Protein AF-A0A9Q3I5Q8-F1 (afdb_monomer_lite)

Structure (mmCIF, N/CA/C/O backbone):
data_AF-A0A9Q3I5Q8-F1
#
_entry.id   AF-A0A9Q3I5Q8-F1
#
loop_
_atom_site.group_PDB
_atom_site.id
_atom_site.type_symbol
_atom_site.label_atom_id
_atom_site.label_alt_id
_atom_site.label_comp_id
_atom_site.label_asym_id
_atom_site.label_entity_id
_atom_site.label_seq_id
_atom_site.pdbx_PDB_ins_code
_atom_site.Cartn_x
_atom_site.Cartn_y
_atom_site.Cartn_z
_atom_site.occupancy
_atom_site.B_iso_or_equiv
_atom_site.auth_seq_id
_atom_site.auth_comp_id
_atom_site.auth_asym_id
_atom_site.auth_atom_id
_atom_site.pdbx_PDB_model_num
ATOM 1 N N . MET A 1 1 ? -6.546 31.915 -4.598 1.00 34.44 1 MET A N 1
ATOM 2 C CA . MET A 1 1 ? -6.769 30.472 -4.377 1.00 34.44 1 MET A CA 1
ATOM 3 C C . MET A 1 1 ? -5.431 29.898 -3.958 1.00 34.44 1 MET A C 1
ATOM 5 O O . MET A 1 1 ? -4.495 29.961 -4.739 1.00 34.44 1 MET A O 1
ATOM 9 N N . SER A 1 2 ? -5.293 29.548 -2.680 1.00 30.09 2 SER A N 1
ATOM 10 C CA . SER A 1 2 ? -4.022 29.121 -2.090 1.00 30.09 2 SER A CA 1
ATOM 11 C C . SER A 1 2 ? -3.805 27.645 -2.404 1.00 30.09 2 SER A C 1
ATOM 13 O O . SER A 1 2 ? -4.596 26.826 -1.947 1.00 30.09 2 SER A O 1
ATOM 15 N N . SER A 1 3 ? -2.757 27.308 -3.160 1.00 29.16 3 SER A N 1
ATOM 16 C CA . SER A 1 3 ? -2.254 25.932 -3.231 1.00 29.16 3 SER A CA 1
ATOM 17 C C . SER A 1 3 ? -1.784 25.529 -1.838 1.00 29.16 3 SER A C 1
ATOM 19 O O . SER A 1 3 ? -0.791 26.059 -1.341 1.00 29.16 3 SER A O 1
ATOM 21 N N . GLN A 1 4 ? -2.519 24.635 -1.182 1.00 25.75 4 GLN A N 1
ATOM 22 C CA . GLN A 1 4 ? -2.012 23.944 -0.006 1.00 25.75 4 GLN A CA 1
ATOM 23 C C . GLN A 1 4 ? -1.106 22.820 -0.495 1.00 25.75 4 GLN A C 1
ATOM 25 O O . GLN A 1 4 ? -1.541 21.888 -1.164 1.00 25.75 4 GLN A O 1
ATOM 30 N N . LYS A 1 5 ? 0.180 22.973 -0.197 1.00 27.67 5 LYS A N 1
ATOM 31 C CA . LYS A 1 5 ? 1.190 21.929 -0.282 1.00 27.67 5 LYS A CA 1
ATOM 32 C C . LYS A 1 5 ? 0.772 20.848 0.722 1.00 27.67 5 LYS A C 1
ATOM 34 O O . LYS A 1 5 ? 0.907 21.057 1.924 1.00 27.67 5 LYS A O 1
ATOM 39 N N . VAL A 1 6 ? 0.156 19.774 0.238 1.00 32.94 6 VAL A N 1
ATOM 40 C CA . VAL A 1 6 ? -0.127 18.586 1.047 1.00 32.94 6 VAL A CA 1
ATOM 41 C C . VAL A 1 6 ? 1.209 17.901 1.304 1.00 32.94 6 VAL A C 1
ATOM 43 O O . VAL A 1 6 ? 1.869 17.439 0.380 1.00 32.94 6 VAL A O 1
ATOM 46 N N . GLU A 1 7 ? 1.672 17.951 2.549 1.00 27.59 7 GLU A N 1
ATOM 47 C CA . GLU A 1 7 ? 2.809 17.148 2.986 1.00 27.59 7 GLU A CA 1
ATOM 48 C C . GLU A 1 7 ? 2.292 15.721 3.174 1.00 27.59 7 GLU A C 1
ATOM 50 O O . GLU A 1 7 ? 1.689 15.392 4.193 1.00 27.59 7 GLU A O 1
ATOM 55 N N . GLU A 1 8 ? 2.459 14.892 2.144 1.00 37.88 8 GLU A N 1
ATOM 56 C CA . GLU A 1 8 ? 2.295 13.449 2.261 1.00 37.88 8 GLU A CA 1
ATOM 57 C C . GLU A 1 8 ? 3.374 12.938 3.218 1.00 37.88 8 GLU A C 1
ATOM 59 O O . GLU A 1 8 ? 4.559 12.892 2.888 1.00 37.88 8 GLU A O 1
ATOM 64 N N . LEU A 1 9 ? 2.976 12.561 4.433 1.00 35.59 9 LEU A N 1
ATOM 65 C CA . LEU A 1 9 ? 3.767 11.646 5.249 1.00 35.59 9 LEU A CA 1
ATOM 66 C C . LEU A 1 9 ? 3.643 10.255 4.620 1.00 35.59 9 LEU A C 1
ATOM 68 O O . LEU A 1 9 ? 2.916 9.403 5.121 1.00 35.59 9 LEU A O 1
ATOM 72 N N . GLY A 1 10 ? 4.315 10.070 3.484 1.00 43.75 10 GLY A N 1
ATOM 73 C CA . GLY A 1 10 ? 4.585 8.759 2.921 1.00 43.75 10 GLY A CA 1
ATOM 74 C C . GLY A 1 10 ? 5.640 8.100 3.793 1.00 43.75 10 GLY A C 1
ATOM 75 O O . GLY A 1 10 ? 6.803 8.501 3.779 1.00 43.75 10 GLY A O 1
ATOM 76 N N . LEU A 1 11 ? 5.238 7.137 4.612 1.00 46.38 11 LEU A N 1
ATOM 77 C CA . LEU A 1 11 ? 6.188 6.225 5.230 1.00 46.38 11 LEU A CA 1
ATOM 78 C C . LEU A 1 11 ? 6.166 4.970 4.357 1.00 46.38 11 LEU A C 1
ATOM 80 O O . LEU A 1 11 ? 5.109 4.419 4.088 1.00 46.38 11 LEU A O 1
ATOM 84 N N . MET A 1 12 ? 7.323 4.575 3.840 1.00 52.72 12 MET A N 1
ATOM 85 C CA . MET A 1 12 ? 7.471 3.333 3.090 1.00 52.72 12 MET A CA 1
ATOM 86 C C . MET A 1 12 ? 7.977 2.267 4.058 1.00 52.72 12 MET A C 1
ATOM 88 O O . MET A 1 12 ? 8.916 2.505 4.819 1.00 52.72 12 MET A O 1
ATOM 92 N N . MET A 1 13 ? 7.319 1.109 4.084 1.00 50.31 13 MET A N 1
ATOM 93 C CA . MET A 1 13 ? 7.748 -0.040 4.884 1.00 50.31 13 MET A CA 1
ATOM 94 C C . MET A 1 13 ? 8.255 -1.142 3.958 1.00 50.31 13 MET A C 1
ATOM 96 O O . MET A 1 13 ? 7.537 -1.615 3.079 1.00 50.31 13 MET A O 1
ATOM 100 N N . GLU A 1 14 ? 9.507 -1.542 4.167 1.00 54.25 14 GLU A N 1
ATOM 101 C CA . GLU A 1 14 ? 10.205 -2.524 3.341 1.00 54.25 14 GLU A CA 1
ATOM 102 C C . GLU A 1 14 ? 9.870 -3.967 3.740 1.00 54.25 14 GLU A C 1
ATOM 104 O O . GLU A 1 14 ? 9.779 -4.307 4.923 1.00 54.25 14 GLU A O 1
ATOM 109 N N . THR A 1 15 ? 9.787 -4.851 2.744 1.00 49.78 15 THR A N 1
ATOM 110 C CA . THR A 1 15 ? 9.942 -6.296 2.945 1.00 49.78 15 THR A CA 1
ATOM 111 C C . THR A 1 15 ? 11.393 -6.558 3.393 1.00 49.78 15 THR A C 1
ATOM 113 O O . THR A 1 15 ? 12.301 -6.185 2.643 1.00 49.78 15 THR A O 1
ATOM 116 N N . PRO A 1 16 ? 11.689 -7.214 4.531 1.00 45.00 16 PRO A N 1
ATOM 117 C CA . PRO A 1 16 ? 13.053 -7.648 4.821 1.00 45.00 16 PRO A CA 1
ATOM 118 C C . PRO A 1 16 ? 13.450 -8.713 3.793 1.00 45.00 16 PRO A C 1
ATOM 120 O O . PRO A 1 16 ? 13.056 -9.875 3.899 1.00 45.00 16 PRO A O 1
ATOM 123 N N . THR A 1 17 ? 14.202 -8.334 2.760 1.00 49.62 17 THR A N 1
ATOM 124 C CA . THR A 1 17 ? 14.658 -9.308 1.773 1.00 49.62 17 THR A CA 1
ATOM 125 C C . THR A 1 17 ? 15.780 -10.139 2.385 1.00 49.62 17 THR A C 1
ATOM 127 O O . THR A 1 17 ? 16.882 -9.670 2.668 1.00 49.62 17 THR A O 1
ATOM 130 N N . VAL A 1 18 ? 15.546 -11.441 2.514 1.00 45.41 18 VAL A N 1
ATOM 131 C CA . VAL A 1 18 ? 16.648 -12.389 2.366 1.00 45.41 18 VAL A CA 1
ATOM 132 C C . VAL A 1 18 ? 16.961 -12.429 0.865 1.00 45.41 18 VAL A C 1
ATOM 134 O O . VAL A 1 18 ? 16.481 -13.300 0.150 1.00 45.41 18 VAL A O 1
ATOM 137 N N . GLY A 1 19 ? 17.720 -11.441 0.369 1.00 50.31 19 GLY A N 1
ATOM 138 C CA . GLY A 1 19 ? 18.485 -11.601 -0.874 1.00 50.31 19 GLY A CA 1
ATOM 139 C C . GLY A 1 19 ? 18.207 -10.702 -2.086 1.00 50.31 19 GLY A C 1
ATOM 140 O O . GLY A 1 19 ? 18.626 -11.105 -3.162 1.00 50.31 19 GLY A O 1
ATOM 141 N N . ASN A 1 20 ? 17.602 -9.510 -1.980 1.00 56.75 20 ASN A N 1
ATOM 142 C CA . ASN A 1 20 ? 17.569 -8.553 -3.107 1.00 56.75 20 ASN A CA 1
ATOM 143 C C . ASN A 1 20 ? 17.708 -7.094 -2.634 1.00 56.75 20 ASN A C 1
ATOM 145 O O . ASN A 1 20 ? 16.985 -6.665 -1.740 1.00 56.75 20 ASN A O 1
ATOM 149 N N . ASN A 1 21 ? 18.647 -6.359 -3.241 1.00 72.94 21 ASN A N 1
ATOM 150 C CA . ASN A 1 21 ? 19.099 -5.005 -2.881 1.00 72.94 21 ASN A CA 1
ATOM 151 C C . ASN A 1 21 ? 18.023 -3.916 -3.108 1.00 72.94 21 ASN A C 1
ATOM 153 O O . ASN A 1 21 ? 18.160 -3.114 -4.032 1.00 72.94 21 ASN A O 1
ATOM 157 N N . CYS A 1 22 ? 16.961 -3.888 -2.304 1.00 82.62 22 CYS A N 1
ATOM 158 C CA . CYS A 1 22 ? 16.059 -2.737 -2.239 1.00 82.62 22 CYS A CA 1
ATOM 159 C C . CYS A 1 22 ? 16.782 -1.568 -1.549 1.00 82.62 22 CYS A C 1
ATOM 161 O O . CYS A 1 22 ? 17.525 -1.792 -0.590 1.00 82.62 22 CYS A O 1
ATOM 163 N N . ASP A 1 23 ? 16.597 -0.339 -2.027 1.00 84.75 23 ASP A N 1
ATOM 164 C CA . ASP A 1 23 ? 17.011 0.850 -1.284 1.00 84.75 23 ASP A CA 1
ATOM 165 C C . ASP A 1 23 ? 15.993 1.220 -0.190 1.00 84.75 23 ASP A C 1
ATOM 167 O O . ASP A 1 23 ? 14.968 0.557 -0.031 1.00 84.75 23 ASP A O 1
ATOM 171 N N . ILE A 1 24 ? 16.276 2.306 0.541 1.00 79.38 24 ILE A N 1
ATOM 172 C CA . ILE A 1 24 ? 15.433 2.8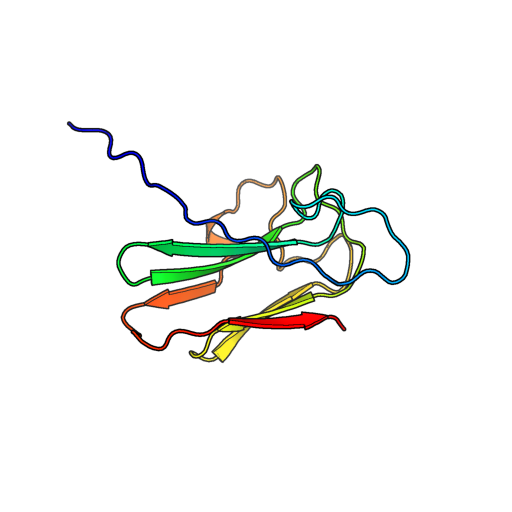01 1.644 1.00 79.38 24 ILE A CA 1
ATOM 173 C C . ILE A 1 24 ? 14.014 3.211 1.212 1.00 79.38 24 ILE A C 1
ATOM 175 O O . ILE A 1 24 ? 13.125 3.393 2.038 1.00 79.38 24 ILE A O 1
ATOM 179 N N . ASN A 1 25 ? 13.807 3.412 -0.089 1.00 80.19 25 ASN A N 1
ATOM 180 C CA . ASN A 1 25 ? 12.508 3.732 -0.660 1.00 80.19 25 ASN A CA 1
ATOM 181 C C . ASN A 1 25 ? 11.835 2.472 -1.209 1.00 80.19 25 ASN A C 1
ATOM 183 O O . ASN A 1 25 ? 10.845 2.578 -1.912 1.00 80.19 25 ASN A O 1
ATOM 187 N N . GLY A 1 26 ? 12.370 1.274 -0.965 1.00 78.19 26 GLY A N 1
ATOM 188 C CA . GLY A 1 26 ? 11.823 0.040 -1.513 1.00 78.19 26 GLY A CA 1
ATOM 189 C C . GLY A 1 26 ? 12.018 -0.100 -3.024 1.00 78.19 26 GLY A C 1
ATOM 190 O O . GLY A 1 26 ? 11.264 -0.834 -3.655 1.00 78.19 26 GLY A O 1
ATOM 191 N N . VAL A 1 27 ? 13.004 0.564 -3.638 1.00 87.75 27 VAL A N 1
ATOM 192 C CA . VAL A 1 27 ? 13.310 0.423 -5.073 1.00 87.75 27 VAL A CA 1
ATOM 193 C C . VAL A 1 27 ? 14.413 -0.621 -5.288 1.00 87.75 27 VAL A C 1
ATOM 195 O O . VAL A 1 27 ? 15.443 -0.534 -4.621 1.00 87.75 27 VAL A O 1
ATOM 198 N N . PRO A 1 28 ? 14.287 -1.571 -6.240 1.00 90.19 28 PRO A N 1
ATOM 199 C CA . PRO A 1 28 ? 13.190 -1.774 -7.193 1.00 90.19 28 PRO A CA 1
ATOM 200 C C . PRO A 1 28 ? 12.232 -2.894 -6.746 1.00 90.19 28 PRO A C 1
ATOM 202 O O . PRO A 1 28 ? 12.012 -3.854 -7.475 1.00 90.19 28 PRO A O 1
ATOM 205 N N . CYS A 1 29 ? 11.714 -2.828 -5.526 1.00 89.94 29 CYS A N 1
ATOM 206 C CA . CYS A 1 29 ? 10.984 -3.912 -4.869 1.00 89.94 29 CYS A CA 1
ATOM 207 C C . CYS A 1 29 ? 9.482 -3.625 -4.756 1.00 89.94 29 CYS A C 1
ATOM 209 O O . CYS A 1 29 ? 9.037 -2.504 -5.010 1.00 89.94 29 CYS A O 1
ATOM 211 N N . THR A 1 30 ? 8.706 -4.647 -4.373 1.00 90.88 30 THR A N 1
ATOM 212 C CA . THR A 1 30 ? 7.302 -4.483 -3.999 1.00 90.88 30 THR A CA 1
ATOM 213 C C . THR A 1 30 ? 7.270 -3.546 -2.794 1.00 90.88 30 THR A C 1
ATOM 215 O O . THR A 1 30 ? 7.881 -3.856 -1.770 1.00 90.88 30 THR A O 1
ATOM 218 N N . ALA A 1 31 ? 6.571 -2.418 -2.899 1.00 90.12 31 ALA A N 1
ATOM 219 C CA . ALA A 1 31 ? 6.498 -1.432 -1.825 1.00 90.12 31 ALA A CA 1
ATOM 220 C C . ALA A 1 31 ? 5.055 -1.238 -1.346 1.00 90.12 31 ALA A C 1
ATOM 222 O O . ALA A 1 31 ? 4.114 -1.270 -2.140 1.00 90.12 31 ALA A O 1
ATOM 223 N N . ALA A 1 32 ? 4.901 -1.059 -0.033 1.00 91.56 32 ALA A N 1
ATOM 224 C CA . ALA A 1 32 ? 3.677 -0.560 0.577 1.00 91.56 32 ALA A CA 1
ATOM 225 C C . ALA A 1 32 ? 3.780 0.964 0.695 1.00 91.56 32 ALA A C 1
ATOM 227 O O . ALA A 1 32 ? 4.713 1.460 1.335 1.00 91.56 32 ALA A O 1
ATOM 228 N N . GLU A 1 33 ? 2.816 1.683 0.134 1.00 88.75 33 GLU A N 1
ATOM 229 C CA . GLU A 1 33 ? 2.665 3.125 0.310 1.00 88.75 33 GLU A CA 1
ATOM 230 C C . GLU A 1 33 ? 1.480 3.384 1.235 1.00 88.75 33 GLU A C 1
ATOM 232 O O . GLU A 1 33 ? 0.472 2.675 1.209 1.00 88.75 33 GLU A O 1
ATOM 237 N N . PHE A 1 34 ? 1.606 4.376 2.110 1.00 89.69 34 PHE A N 1
ATOM 238 C CA . PHE A 1 34 ? 0.509 4.783 2.970 1.00 89.69 34 PHE A CA 1
ATOM 239 C C . PHE A 1 34 ? 0.594 6.252 3.332 1.00 89.69 34 PHE A C 1
ATOM 241 O O . PHE A 1 34 ? 1.674 6.834 3.424 1.00 89.69 34 PHE A O 1
ATOM 248 N N . SER A 1 35 ? -0.573 6.843 3.569 1.00 88.75 35 SER A N 1
ATOM 249 C CA . SER A 1 35 ? -0.709 8.240 3.950 1.00 88.75 35 SER A CA 1
ATOM 250 C C . SER A 1 35 ? -1.661 8.389 5.132 1.00 88.75 35 SER A C 1
ATOM 252 O O . SER A 1 35 ? -2.584 7.594 5.329 1.00 88.75 35 SER A O 1
ATOM 254 N N . LEU A 1 36 ? -1.437 9.429 5.933 1.00 88.56 36 LEU A N 1
ATOM 255 C CA . LEU A 1 36 ? -2.382 9.887 6.943 1.00 88.56 36 LEU A CA 1
ATOM 256 C C . LEU A 1 36 ? -2.650 11.372 6.723 1.00 88.56 36 LEU A C 1
ATOM 258 O O . LEU A 1 36 ? -1.855 12.224 7.119 1.00 88.56 36 LEU A O 1
ATOM 262 N N . VAL A 1 37 ? -3.789 11.684 6.108 1.00 89.69 37 VAL A N 1
ATOM 263 C CA . VAL A 1 37 ? -4.167 13.058 5.763 1.00 89.69 37 VAL A CA 1
ATOM 264 C C . VAL A 1 37 ? -5.568 13.344 6.284 1.00 89.69 37 VAL A C 1
ATOM 266 O O . VAL A 1 37 ? -6.517 12.630 5.9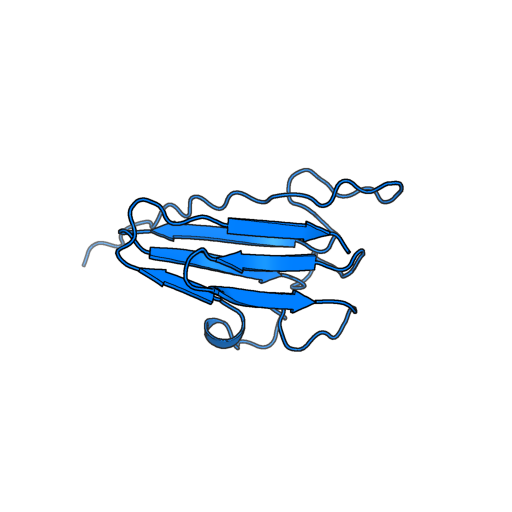83 1.00 89.69 37 VAL A O 1
ATOM 269 N N . ALA A 1 38 ? -5.705 14.399 7.092 1.00 89.69 38 ALA A N 1
ATOM 270 C CA . ALA A 1 38 ? -6.994 14.885 7.599 1.00 89.69 38 ALA A CA 1
ATOM 271 C C . ALA A 1 38 ? -7.890 13.800 8.250 1.00 89.69 38 ALA A C 1
ATOM 273 O O . ALA A 1 38 ? -9.112 13.828 8.116 1.00 89.69 38 ALA A O 1
ATOM 274 N N . GLY A 1 39 ? -7.289 12.846 8.973 1.00 88.56 39 GLY A N 1
ATOM 275 C CA . GLY A 1 39 ? -8.023 11.756 9.631 1.00 88.56 39 GLY A CA 1
ATOM 276 C C . GLY A 1 39 ? -8.456 10.625 8.692 1.00 88.56 39 GLY A C 1
ATOM 277 O O . GLY A 1 39 ? -9.305 9.815 9.071 1.00 88.56 39 GLY A O 1
ATOM 278 N N . VAL A 1 40 ? -7.884 10.574 7.488 1.00 91.94 40 VAL A N 1
ATOM 279 C CA . VAL A 1 40 ? -7.981 9.455 6.552 1.00 91.94 40 VAL A CA 1
ATOM 280 C C . VAL A 1 40 ? -6.630 8.756 6.501 1.00 91.94 40 VAL A C 1
ATOM 282 O O . VAL A 1 40 ? -5.634 9.362 6.110 1.00 91.94 40 VAL A O 1
ATOM 285 N N . THR A 1 41 ? -6.601 7.493 6.912 1.00 92.94 41 THR A N 1
ATOM 286 C CA . THR A 1 41 ? -5.504 6.581 6.594 1.00 92.94 41 THR A CA 1
ATOM 287 C C . THR A 1 41 ? -5.783 5.984 5.232 1.00 92.94 41 THR A C 1
ATOM 289 O O . THR A 1 41 ? -6.869 5.447 5.018 1.00 92.94 41 THR A O 1
ATOM 292 N N . SER A 1 42 ? -4.816 6.039 4.330 1.00 92.62 42 SER A N 1
ATOM 293 C CA . SER A 1 42 ? -4.871 5.319 3.068 1.00 92.62 42 SER A CA 1
ATOM 294 C C . SER A 1 42 ? -3.637 4.452 2.899 1.00 92.62 42 SER A C 1
ATOM 296 O O . SER A 1 42 ? -2.591 4.752 3.473 1.00 92.62 42 SER A O 1
ATOM 298 N N . ALA A 1 43 ? -3.773 3.358 2.159 1.00 93.44 43 ALA A N 1
ATOM 299 C CA . ALA A 1 43 ? -2.661 2.478 1.855 1.00 93.44 43 ALA A CA 1
ATOM 300 C C . ALA A 1 43 ? -2.851 1.774 0.515 1.00 93.44 43 ALA A C 1
ATOM 302 O O . ALA A 1 43 ? -3.982 1.515 0.091 1.00 93.44 43 ALA A O 1
ATOM 303 N N . ASP A 1 44 ? -1.742 1.417 -0.113 1.00 93.19 44 ASP A N 1
ATOM 304 C CA . ASP A 1 44 ? -1.702 0.698 -1.373 1.00 93.19 44 ASP A CA 1
ATOM 305 C C . ASP A 1 44 ? -0.361 -0.024 -1.575 1.00 93.19 44 ASP A C 1
ATOM 307 O O . ASP A 1 44 ? 0.592 0.144 -0.815 1.00 93.19 44 ASP A O 1
ATOM 311 N N . ILE A 1 45 ? -0.332 -0.920 -2.561 1.00 93.75 45 ILE A N 1
ATOM 312 C CA . ILE A 1 45 ? 0.884 -1.606 -3.004 1.00 93.75 45 ILE A CA 1
ATOM 313 C C . ILE A 1 45 ? 1.275 -0.968 -4.329 1.00 93.75 45 ILE A C 1
ATOM 315 O O . ILE A 1 45 ? 0.441 -0.963 -5.234 1.00 93.75 45 ILE A O 1
ATOM 319 N N . THR A 1 46 ? 2.517 -0.516 -4.485 1.00 91.25 46 THR A N 1
ATOM 320 C CA . THR A 1 46 ? 2.989 0.084 -5.739 1.00 91.25 46 THR A CA 1
ATOM 321 C C . THR A 1 46 ? 3.949 -0.828 -6.493 1.00 91.25 46 THR A C 1
ATOM 323 O O . THR A 1 46 ? 4.891 -1.390 -5.929 1.00 91.25 46 THR A O 1
ATOM 326 N N . LEU A 1 47 ? 3.681 -0.987 -7.791 1.00 91.88 47 LEU A N 1
ATOM 327 C CA . LEU A 1 47 ? 4.555 -1.601 -8.793 1.00 91.88 47 LEU A CA 1
ATOM 328 C C . LEU A 1 47 ? 4.822 -0.622 -9.953 1.00 91.88 47 LEU A C 1
ATOM 330 O O . LEU A 1 47 ? 5.217 -1.029 -11.047 1.00 91.88 47 LEU A O 1
ATOM 334 N N . ILE A 1 48 ? 4.596 0.679 -9.731 1.00 90.06 48 ILE A N 1
ATOM 335 C CA . ILE A 1 48 ? 4.939 1.720 -10.700 1.00 90.06 48 ILE A CA 1
ATOM 336 C C . ILE A 1 48 ? 6.471 1.793 -10.792 1.00 90.06 48 ILE A C 1
ATOM 338 O O . ILE A 1 48 ? 7.127 2.004 -9.768 1.00 90.06 48 ILE A O 1
ATOM 342 N N . PRO A 1 49 ? 7.077 1.660 -11.991 1.00 90.12 49 PRO A N 1
ATOM 343 C CA . PRO A 1 49 ? 8.522 1.771 -12.136 1.00 90.12 49 PRO A CA 1
ATOM 344 C C . PRO A 1 49 ? 9.070 3.054 -11.479 1.00 90.12 49 PRO A C 1
ATOM 346 O O . PRO A 1 49 ? 8.535 4.136 -11.730 1.00 90.12 49 PRO A O 1
ATOM 349 N N . PRO A 1 50 ? 10.147 2.962 -10.675 1.00 90.62 50 PRO A N 1
ATOM 350 C CA . PRO A 1 50 ? 11.106 1.857 -10.634 1.00 90.62 50 PRO A CA 1
ATOM 351 C C . PRO A 1 50 ? 10.781 0.708 -9.655 1.00 90.62 50 PRO A C 1
ATOM 353 O O . PRO A 1 50 ? 11.606 -0.197 -9.542 1.00 90.62 50 PRO A O 1
ATOM 356 N N . HIS A 1 51 ? 9.623 0.693 -8.987 1.00 89.12 51 HIS A N 1
ATOM 357 C CA . HIS A 1 51 ? 9.184 -0.449 -8.174 1.00 89.12 51 HIS A CA 1
ATOM 358 C C . HIS A 1 51 ? 8.833 -1.653 -9.047 1.00 89.12 51 HIS A C 1
ATOM 360 O O . HIS A 1 51 ? 8.297 -1.505 -10.146 1.00 89.12 51 HIS A O 1
ATOM 366 N N . GLN A 1 52 ? 9.166 -2.854 -8.578 1.00 90.81 52 GLN A N 1
ATOM 367 C CA . GLN A 1 52 ? 8.905 -4.104 -9.287 1.00 90.81 52 GLN A CA 1
ATOM 368 C C . GLN A 1 52 ? 8.599 -5.205 -8.290 1.00 90.81 52 GLN A C 1
ATOM 370 O O . GLN A 1 52 ? 9.098 -5.208 -7.170 1.00 90.81 52 GLN A O 1
ATOM 375 N N . PHE A 1 53 ? 7.820 -6.188 -8.720 1.00 91.44 53 PHE A N 1
ATOM 376 C CA . PHE A 1 53 ? 7.496 -7.301 -7.851 1.00 91.44 53 PHE A CA 1
ATOM 377 C C . PHE A 1 53 ? 8.745 -8.127 -7.537 1.00 91.44 53 PHE A C 1
ATOM 379 O O . PHE A 1 53 ? 9.393 -8.660 -8.440 1.00 91.44 53 PHE A O 1
ATOM 386 N N . ASN A 1 54 ? 9.046 -8.277 -6.250 1.00 89.00 54 ASN A N 1
ATOM 387 C CA . ASN A 1 54 ? 10.111 -9.150 -5.753 1.00 89.00 54 ASN A CA 1
ATOM 388 C C . ASN A 1 54 ? 9.603 -10.161 -4.712 1.00 89.00 54 ASN A C 1
ATOM 390 O O . ASN A 1 54 ? 10.188 -11.236 -4.571 1.00 89.00 54 ASN A O 1
ATOM 394 N N . HIS A 1 55 ? 8.535 -9.823 -3.988 1.00 89.06 55 HIS A N 1
ATOM 395 C CA . HIS A 1 55 ? 7.955 -10.648 -2.938 1.00 89.06 55 HIS A CA 1
ATOM 396 C C . HIS A 1 55 ? 6.449 -10.368 -2.784 1.00 89.06 55 HIS A C 1
ATOM 398 O O . HIS A 1 55 ? 6.031 -9.220 -2.989 1.00 89.06 55 HIS A O 1
ATOM 404 N N . PRO A 1 56 ? 5.632 -11.381 -2.431 1.00 92.75 56 PRO A N 1
ATOM 405 C CA . PRO A 1 56 ? 4.228 -11.178 -2.111 1.00 92.75 56 PRO A CA 1
ATOM 406 C C . PRO A 1 56 ? 4.020 -10.252 -0.910 1.00 92.75 56 PRO A C 1
ATOM 408 O O . PRO A 1 56 ? 4.744 -10.315 0.085 1.00 92.75 56 PRO A O 1
ATOM 411 N N . LEU A 1 57 ? 2.982 -9.423 -0.992 1.00 92.62 57 LEU A N 1
ATOM 412 C CA . LEU A 1 57 ? 2.622 -8.465 0.047 1.00 92.62 57 LEU A CA 1
ATOM 413 C C . LEU A 1 57 ? 1.106 -8.402 0.210 1.00 92.62 57 LEU A C 1
ATOM 415 O O . LEU A 1 57 ? 0.369 -8.273 -0.771 1.00 92.62 57 LEU A O 1
ATOM 419 N N . ARG A 1 58 ? 0.644 -8.432 1.460 1.00 95.25 58 ARG A N 1
ATOM 420 C CA . ARG A 1 58 ? -0.712 -8.047 1.848 1.00 95.25 58 ARG A CA 1
ATOM 421 C C . ARG A 1 58 ? -0.689 -6.808 2.726 1.00 95.25 58 ARG A C 1
ATOM 423 O O . ARG A 1 58 ? 0.097 -6.736 3.661 1.00 95.25 58 ARG A O 1
ATOM 430 N N . ILE A 1 59 ? -1.614 -5.893 2.469 1.00 95.06 59 ILE A N 1
ATOM 431 C CA . ILE A 1 59 ? -1.931 -4.764 3.342 1.00 95.06 59 ILE A CA 1
ATOM 432 C C . ILE A 1 59 ? -3.334 -4.980 3.893 1.00 95.06 59 ILE A C 1
ATOM 434 O O . ILE A 1 59 ? -4.239 -5.330 3.133 1.00 95.06 59 ILE A O 1
ATOM 438 N N . THR A 1 60 ? -3.527 -4.766 5.192 1.00 96.06 60 THR A N 1
ATOM 439 C CA . THR A 1 60 ? -4.848 -4.800 5.835 1.00 96.06 60 THR A CA 1
ATOM 440 C C . THR A 1 60 ? -5.015 -3.602 6.764 1.00 96.06 60 THR A C 1
ATOM 442 O O . THR A 1 60 ? -4.174 -3.380 7.635 1.00 96.06 60 THR A O 1
ATOM 445 N N . LEU A 1 61 ? -6.101 -2.844 6.593 1.00 95.88 61 LEU A N 1
ATOM 446 C CA . LEU A 1 61 ? -6.502 -1.768 7.505 1.00 95.88 61 LEU A CA 1
ATOM 447 C C . LEU A 1 61 ? -7.373 -2.311 8.645 1.00 95.88 61 LEU A C 1
ATOM 449 O O . LEU A 1 61 ? -8.016 -3.355 8.514 1.00 95.88 61 LEU A O 1
ATOM 453 N N . THR A 1 62 ? -7.446 -1.587 9.761 1.00 95.25 62 THR A N 1
ATOM 454 C CA . THR A 1 62 ? -8.263 -1.976 10.927 1.00 95.25 62 THR A CA 1
ATOM 455 C C . THR A 1 62 ? -9.759 -2.093 10.634 1.00 95.25 62 THR A C 1
ATOM 457 O O . THR A 1 62 ? -10.445 -2.879 11.289 1.00 95.25 62 THR A O 1
ATOM 460 N N . ASN A 1 63 ? -10.266 -1.392 9.617 1.00 94.75 63 ASN A N 1
ATOM 461 C CA . ASN A 1 63 ? -11.636 -1.555 9.119 1.00 94.75 63 ASN A CA 1
ATOM 462 C C . ASN A 1 63 ? -11.877 -2.847 8.303 1.00 94.75 63 ASN A C 1
ATOM 464 O O . ASN A 1 63 ? -12.995 -3.071 7.836 1.00 94.75 63 ASN A O 1
ATOM 468 N N . GLY A 1 64 ? -10.855 -3.688 8.114 1.00 96.12 64 GLY A N 1
ATOM 469 C CA . GLY A 1 64 ? -10.931 -4.962 7.399 1.00 96.12 64 GLY A CA 1
ATOM 470 C C . GLY A 1 64 ? -10.732 -4.869 5.884 1.00 96.12 64 GLY A C 1
ATOM 471 O O . GLY A 1 64 ? -10.767 -5.899 5.210 1.00 96.12 64 GLY A O 1
ATOM 472 N N . GLN A 1 65 ? -10.511 -3.676 5.324 1.00 96.06 65 GLN A N 1
ATOM 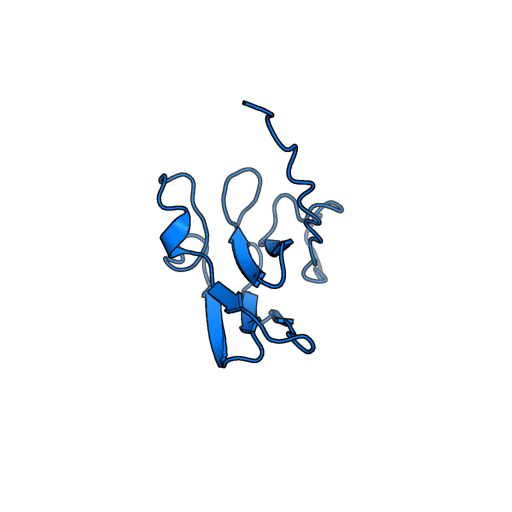473 C CA . GLN A 1 65 ? -10.114 -3.554 3.922 1.00 96.06 65 GLN A CA 1
ATOM 474 C C . GLN A 1 65 ? -8.710 -4.119 3.710 1.00 96.06 65 GLN A C 1
ATOM 476 O O . GLN A 1 65 ? -7.826 -3.930 4.544 1.00 96.06 65 GLN A O 1
ATOM 481 N N . SER A 1 66 ? -8.501 -4.801 2.582 1.00 95.06 66 SER A N 1
ATOM 482 C CA . SER A 1 66 ? -7.231 -5.457 2.286 1.00 95.06 66 SER A CA 1
ATOM 483 C C . SER A 1 66 ? -6.889 -5.441 0.797 1.00 95.06 66 SER A C 1
ATOM 485 O O . SER A 1 66 ? -7.777 -5.468 -0.059 1.00 95.06 66 SER A O 1
ATOM 487 N N . LYS A 1 67 ? -5.587 -5.415 0.501 1.00 94.38 67 LYS A N 1
ATOM 488 C CA . LYS A 1 67 ? -4.994 -5.578 -0.833 1.00 94.38 67 LYS A CA 1
ATOM 489 C C . LYS A 1 67 ? -3.901 -6.629 -0.758 1.00 94.38 67 LYS A C 1
ATOM 491 O O . LYS A 1 67 ? -3.165 -6.669 0.221 1.00 94.38 67 LYS A O 1
ATOM 496 N N . TYR A 1 68 ? -3.800 -7.476 -1.776 1.00 95.12 68 TYR A N 1
ATOM 497 C CA . TYR A 1 68 ? -2.835 -8.570 -1.807 1.00 95.12 68 TYR A CA 1
ATOM 498 C C . TYR A 1 68 ? -2.258 -8.744 -3.205 1.00 95.12 68 TYR A C 1
ATOM 500 O O . TYR A 1 68 ? -3.004 -9.015 -4.138 1.00 95.12 68 TYR A O 1
ATOM 508 N N . CYS A 1 69 ? -0.941 -8.633 -3.324 1.00 94.38 69 CYS A N 1
ATOM 509 C CA . CYS A 1 69 ? -0.211 -8.822 -4.567 1.00 94.38 69 CYS A CA 1
ATOM 510 C C . CYS A 1 69 ? 0.748 -10.007 -4.430 1.00 94.38 69 CYS A C 1
ATOM 512 O O . CYS A 1 69 ? 1.600 -10.002 -3.545 1.00 94.38 69 CYS A O 1
ATOM 514 N N . ASP A 1 70 ? 0.625 -11.010 -5.301 1.00 95.38 70 ASP A N 1
ATOM 515 C CA . ASP A 1 70 ? 1.410 -12.254 -5.266 1.00 95.38 70 ASP A CA 1
ATOM 516 C C . ASP A 1 70 ? 2.238 -12.519 -6.526 1.00 95.38 70 ASP A C 1
ATOM 518 O O . ASP A 1 70 ? 2.917 -13.542 -6.626 1.00 95.38 70 ASP A O 1
ATOM 522 N N . LYS A 1 71 ? 2.182 -11.598 -7.489 1.00 94.12 71 LYS A N 1
ATOM 523 C CA . LYS A 1 71 ? 2.891 -11.673 -8.765 1.00 94.12 71 LYS A CA 1
ATOM 524 C C . LYS A 1 71 ? 3.060 -10.288 -9.386 1.00 94.12 71 LYS A C 1
ATOM 526 O O . LYS A 1 71 ? 2.387 -9.338 -8.998 1.00 94.12 71 LYS A O 1
ATOM 531 N N . ALA A 1 72 ? 3.926 -10.202 -10.394 1.00 91.38 72 ALA A N 1
ATOM 532 C CA . ALA A 1 72 ? 4.290 -8.950 -11.060 1.00 91.38 72 ALA A CA 1
ATOM 533 C C . ALA A 1 72 ? 3.135 -8.215 -11.756 1.00 91.38 72 ALA A C 1
ATOM 535 O O . ALA A 1 72 ? 3.171 -6.995 -11.857 1.00 91.38 72 ALA A O 1
ATOM 536 N N . ASP A 1 73 ? 2.115 -8.932 -12.218 1.00 89.94 73 ASP A N 1
ATOM 537 C CA . ASP A 1 73 ? 0.942 -8.398 -12.917 1.00 89.94 73 ASP A CA 1
ATOM 538 C C . ASP A 1 73 ? -0.321 -8.419 -12.036 1.00 89.94 73 ASP A C 1
ATOM 540 O O . ASP A 1 73 ? -1.436 -8.577 -12.534 1.00 89.94 73 ASP A O 1
ATOM 544 N N . CYS A 1 74 ? -0.171 -8.308 -10.711 1.00 90.69 74 CYS A N 1
ATOM 545 C CA . CYS A 1 74 ? -1.316 -8.297 -9.803 1.00 90.69 74 CYS A CA 1
ATOM 546 C C . CYS A 1 74 ? -2.225 -7.085 -10.074 1.00 90.69 74 CYS A C 1
ATOM 548 O O . CYS A 1 74 ? -1.780 -5.942 -10.116 1.00 90.69 74 CYS A O 1
ATOM 550 N N . ASP A 1 75 ? -3.527 -7.320 -10.211 1.00 90.38 75 ASP A N 1
ATOM 551 C CA . ASP A 1 75 ? -4.538 -6.302 -10.535 1.00 90.38 75 ASP A CA 1
ATOM 552 C C . ASP A 1 75 ? -4.971 -5.457 -9.323 1.00 90.38 75 ASP A C 1
ATOM 554 O O . ASP A 1 75 ? -5.915 -4.664 -9.394 1.00 90.38 75 ASP A O 1
ATOM 558 N N . THR A 1 76 ? -4.292 -5.647 -8.193 1.00 91.94 76 THR A N 1
ATOM 559 C CA . THR A 1 76 ? -4.552 -4.981 -6.917 1.00 91.94 76 THR A CA 1
ATOM 560 C C . THR A 1 76 ? -3.457 -4.005 -6.500 1.00 91.94 76 THR A C 1
ATOM 562 O O . THR A 1 76 ? -3.653 -3.328 -5.495 1.00 91.94 76 THR A O 1
ATOM 565 N N . ALA A 1 77 ? -2.329 -3.955 -7.213 1.00 91.81 77 ALA A N 1
ATOM 566 C CA . ALA A 1 77 ? -1.275 -2.966 -6.999 1.00 91.81 77 ALA A CA 1
ATOM 567 C C . ALA A 1 77 ? -1.397 -1.817 -8.004 1.00 91.81 77 ALA A C 1
ATOM 569 O O . ALA A 1 77 ? -1.947 -1.998 -9.088 1.00 91.81 77 ALA A O 1
ATOM 570 N N . PHE A 1 78 ? -0.857 -0.655 -7.650 1.00 91.81 78 PHE A N 1
ATOM 571 C CA . PHE A 1 78 ? -0.680 0.459 -8.563 1.00 91.81 78 PHE A CA 1
ATOM 572 C C . PHE A 1 78 ? 0.269 0.089 -9.700 1.00 91.81 78 PHE A C 1
ATOM 574 O O . PHE A 1 78 ? 1.379 -0.400 -9.479 1.00 91.81 78 PHE A O 1
ATOM 581 N N . HIS A 1 79 ? -0.173 0.399 -10.916 1.00 87.19 79 HIS A N 1
ATOM 582 C CA . HIS A 1 79 ? 0.602 0.315 -12.149 1.00 87.19 79 HIS A CA 1
ATOM 583 C C . HIS A 1 79 ? 0.577 1.671 -12.848 1.00 87.19 79 HIS A C 1
ATOM 585 O O . HIS A 1 79 ? -0.237 2.535 -12.535 1.00 87.19 79 HIS A O 1
ATOM 591 N N . GLN A 1 80 ? 1.453 1.871 -13.833 1.00 84.50 80 GLN A N 1
ATOM 592 C CA . GLN A 1 80 ? 1.425 3.072 -14.669 1.00 84.50 80 GLN A CA 1
ATOM 593 C C . GLN A 1 80 ? 0.287 2.989 -15.705 1.00 84.50 80 GLN A C 1
ATOM 595 O O . GLN A 1 80 ? 0.525 2.905 -16.909 1.00 84.50 80 GLN A O 1
ATOM 600 N N . ASP A 1 81 ? -0.956 2.962 -15.229 1.00 80.75 81 ASP A N 1
ATOM 601 C CA . ASP A 1 81 ? -2.169 2.769 -16.031 1.00 80.75 81 ASP A CA 1
ATOM 602 C C . ASP A 1 81 ? -3.216 3.889 -15.856 1.00 80.75 81 ASP A C 1
ATOM 604 O O . ASP A 1 81 ? -4.214 3.915 -16.577 1.00 80.75 81 ASP A O 1
ATOM 608 N N . GLY A 1 82 ? -2.9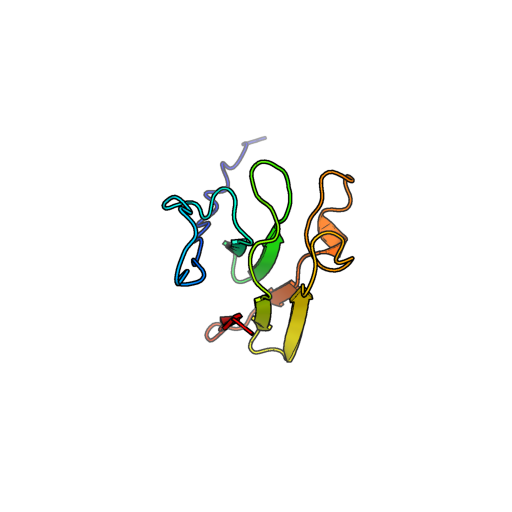64 4.831 -14.939 1.00 74.06 82 GLY A N 1
ATOM 609 C CA . GLY A 1 82 ? -3.801 6.004 -14.675 1.00 74.06 82 GLY A CA 1
ATOM 610 C C . GLY A 1 82 ? -5.041 5.737 -13.817 1.00 74.06 82 GLY A C 1
ATOM 611 O O . GLY A 1 82 ? -5.945 6.572 -13.809 1.00 74.06 82 GLY A O 1
ATOM 612 N N . ASN A 1 83 ? -5.121 4.593 -13.126 1.00 76.44 83 ASN A N 1
ATOM 613 C CA . ASN A 1 83 ? -6.281 4.212 -12.311 1.00 76.44 83 ASN A CA 1
ATOM 614 C C . ASN A 1 83 ? -6.040 4.402 -10.805 1.00 76.44 83 ASN A C 1
ATOM 616 O O . ASN A 1 83 ? -6.174 3.456 -10.028 1.00 76.44 83 ASN A O 1
ATOM 620 N N . ASP A 1 84 ? -5.732 5.627 -10.381 1.00 67.50 84 ASP A N 1
ATOM 621 C CA . ASP A 1 84 ? -5.206 5.862 -9.032 1.00 67.50 84 ASP A CA 1
ATOM 622 C C . ASP A 1 84 ? -6.183 5.481 -7.901 1.00 67.50 84 ASP A C 1
ATOM 624 O O . ASP A 1 84 ? -5.823 4.852 -6.910 1.00 67.50 84 ASP A O 1
ATOM 628 N N . GLU A 1 85 ? -7.476 5.756 -8.065 1.00 70.81 85 GLU A N 1
ATOM 629 C CA . GLU A 1 85 ? -8.476 5.467 -7.025 1.00 70.81 85 GLU A CA 1
ATOM 630 C C . GLU A 1 85 ? -8.785 3.964 -6.867 1.00 70.81 85 GLU A C 1
ATOM 632 O O . GLU A 1 85 ? -9.404 3.547 -5.888 1.00 70.81 85 GLU A O 1
ATOM 637 N N . ARG A 1 86 ? -8.380 3.115 -7.823 1.00 80.25 86 ARG A N 1
ATOM 638 C CA . ARG A 1 86 ? -8.742 1.685 -7.836 1.00 80.25 86 ARG A CA 1
ATOM 639 C C . ARG A 1 86 ? -7.913 0.855 -6.854 1.00 80.25 86 ARG A C 1
ATOM 641 O O . ARG A 1 86 ? -8.380 -0.166 -6.326 1.00 80.25 86 ARG A O 1
ATOM 648 N N . TYR A 1 87 ? -6.658 1.235 -6.671 1.00 87.56 87 TYR A N 1
ATOM 649 C CA . TYR A 1 87 ? -5.658 0.399 -6.012 1.00 87.56 87 TYR A CA 1
ATOM 650 C C . TYR A 1 87 ? -5.544 0.679 -4.517 1.00 87.56 87 TYR A C 1
ATOM 652 O O . TYR A 1 87 ? -5.160 -0.213 -3.762 1.00 87.56 87 TYR A O 1
ATOM 660 N N . GLN A 1 88 ? -6.007 1.849 -4.087 1.00 91.25 88 GLN A N 1
ATOM 661 C CA . GLN A 1 88 ? -5.988 2.272 -2.698 1.00 91.25 88 GLN A CA 1
ATOM 662 C C . GLN A 1 88 ? -7.097 1.626 -1.850 1.00 91.25 88 GLN A C 1
ATOM 664 O O . GLN A 1 88 ? -8.202 1.336 -2.314 1.00 91.25 88 GLN A O 1
ATOM 669 N N . ILE A 1 89 ? -6.785 1.395 -0.576 1.00 94.50 89 ILE A N 1
ATOM 670 C CA . ILE A 1 89 ? -7.742 1.144 0.509 1.00 94.50 89 ILE A CA 1
ATOM 671 C C . ILE A 1 89 ? -7.650 2.276 1.528 1.00 94.50 89 ILE A C 1
ATOM 673 O O . ILE A 1 89 ? -6.598 2.897 1.672 1.00 94.50 89 ILE A O 1
ATOM 677 N N . GLN A 1 90 ? -8.747 2.567 2.227 1.00 95.00 90 GLN A N 1
ATOM 678 C CA . GLN A 1 90 ? -8.816 3.717 3.122 1.00 95.00 90 GLN A CA 1
ATOM 679 C C . GLN A 1 90 ? -9.719 3.510 4.339 1.00 95.00 90 GLN A C 1
ATOM 681 O O . GLN A 1 90 ? -10.782 2.893 4.293 1.00 95.00 90 GLN A O 1
ATOM 686 N N . GLU A 1 91 ? -9.331 4.138 5.437 1.00 94.75 91 GLU A N 1
ATOM 687 C CA . GLU A 1 91 ? -10.096 4.206 6.669 1.00 94.75 91 GLU A CA 1
ATOM 688 C C . GLU A 1 91 ? -10.200 5.661 7.124 1.00 94.75 91 GLU A C 1
ATOM 690 O O . GLU A 1 91 ? -9.200 6.367 7.226 1.00 94.75 91 GLU A O 1
ATOM 695 N N . SER A 1 92 ? -11.420 6.135 7.381 1.00 94.88 92 SER A N 1
ATOM 696 C CA . SER A 1 92 ? -11.683 7.532 7.740 1.00 94.88 92 SER A CA 1
ATOM 697 C C . SER A 1 92 ? -12.313 7.634 9.121 1.00 94.88 92 SER A C 1
ATOM 699 O O . SER A 1 92 ? -13.206 6.863 9.464 1.00 94.88 92 SER A O 1
ATOM 701 N N . GLY A 1 93 ? -11.882 8.626 9.902 1.00 90.75 93 GLY A N 1
ATOM 702 C CA . GLY A 1 93 ? -12.499 8.947 11.191 1.00 90.75 93 GLY A CA 1
ATOM 703 C C . GLY A 1 93 ? -12.189 7.958 12.319 1.00 90.75 93 GLY A C 1
ATOM 704 O O . GLY A 1 93 ? -12.819 8.043 13.373 1.00 90.75 93 GLY A O 1
ATOM 705 N N . ASN A 1 94 ? -11.222 7.053 12.135 1.00 89.19 94 ASN A N 1
ATOM 706 C CA . ASN A 1 94 ? -10.735 6.179 13.197 1.00 89.19 94 ASN A CA 1
ATOM 707 C C . ASN A 1 94 ? -9.395 6.700 13.760 1.00 89.19 94 ASN A C 1
ATOM 709 O O . ASN A 1 94 ? -8.368 6.578 13.093 1.00 89.19 94 ASN A O 1
ATOM 713 N N . PRO A 1 95 ? -9.361 7.245 14.993 1.00 87.19 95 PRO A N 1
ATOM 714 C CA . PRO A 1 95 ? -8.117 7.691 15.630 1.00 87.19 95 PRO A CA 1
ATOM 715 C C . PRO A 1 95 ? -7.172 6.539 16.009 1.00 87.19 95 PRO A C 1
ATOM 717 O O . PRO A 1 95 ? -6.019 6.789 16.341 1.00 87.19 95 PRO A O 1
ATOM 720 N N . ASN A 1 96 ? -7.652 5.294 15.962 1.00 89.19 96 ASN A N 1
ATOM 721 C CA . ASN A 1 96 ? -6.877 4.075 16.182 1.00 89.19 96 ASN A CA 1
ATOM 722 C C . ASN A 1 96 ? -6.719 3.273 14.880 1.00 89.19 96 ASN A C 1
ATOM 724 O O . ASN A 1 96 ? -6.654 2.045 14.926 1.00 89.19 96 ASN A O 1
ATOM 728 N N . SER A 1 97 ? -6.730 3.954 13.728 1.00 89.75 97 SER A N 1
ATOM 729 C CA . SER A 1 97 ? -6.466 3.316 12.440 1.00 89.75 97 SER A CA 1
ATOM 730 C C . SER A 1 97 ? -5.095 2.638 12.469 1.00 89.75 97 SER A C 1
ATOM 732 O O . SER A 1 97 ? -4.104 3.237 12.897 1.00 89.75 97 SER A O 1
ATOM 734 N N . GLY A 1 98 ? -5.050 1.380 12.047 1.00 89.25 98 GLY A N 1
ATOM 735 C CA . GLY A 1 98 ? -3.837 0.576 11.987 1.00 89.25 98 GLY A CA 1
ATOM 736 C C . GLY A 1 98 ? -3.652 -0.061 10.616 1.00 89.25 98 GLY A C 1
ATOM 737 O O . GLY A 1 98 ? -4.620 -0.309 9.899 1.00 89.25 98 GLY A O 1
ATOM 738 N N . ILE A 1 99 ? -2.396 -0.352 10.282 1.00 91.94 99 ILE A N 1
ATOM 739 C CA . ILE A 1 99 ? -1.992 -1.033 9.051 1.00 91.94 99 ILE A CA 1
ATOM 740 C C . ILE A 1 99 ? -1.233 -2.299 9.448 1.00 91.94 99 ILE A C 1
ATOM 742 O O . ILE A 1 99 ? -0.303 -2.241 10.251 1.00 91.94 99 ILE A O 1
ATOM 746 N N . THR A 1 100 ? -1.633 -3.440 8.895 1.00 93.44 100 THR A N 1
ATOM 747 C CA . THR A 1 100 ? -0.882 -4.700 8.973 1.00 93.44 100 THR A CA 1
ATOM 748 C C . THR A 1 100 ? -0.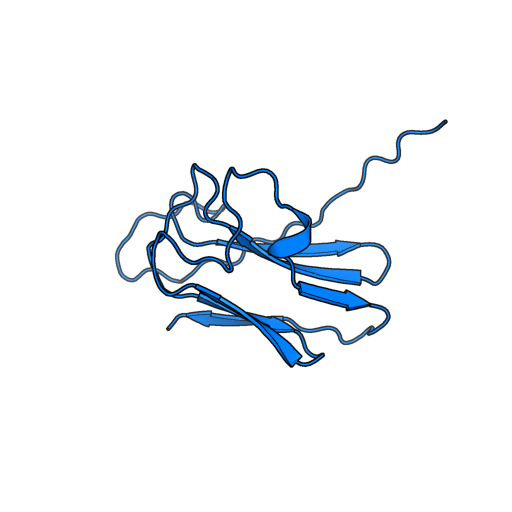281 -4.999 7.611 1.00 93.44 100 THR A C 1
ATOM 750 O O . THR A 1 100 ? -0.992 -4.928 6.607 1.00 93.44 100 THR A O 1
ATOM 753 N N . LEU A 1 101 ? 1.009 -5.336 7.594 1.00 90.75 101 LEU A N 1
ATOM 754 C CA . LEU A 1 101 ? 1.728 -5.791 6.410 1.00 90.75 101 LEU A CA 1
ATOM 755 C C . LEU A 1 101 ? 2.112 -7.258 6.597 1.00 90.75 101 LEU A C 1
ATOM 757 O O . LEU A 1 101 ? 2.831 -7.582 7.543 1.00 90.75 101 LEU A O 1
ATOM 761 N N . ASP A 1 102 ? 1.655 -8.122 5.692 1.00 91.19 102 ASP A N 1
ATOM 762 C CA . ASP A 1 102 ? 2.054 -9.529 5.649 1.00 91.19 102 ASP A CA 1
ATOM 763 C C . ASP A 1 102 ? 2.944 -9.780 4.428 1.00 91.19 102 ASP A C 1
ATOM 765 O O . ASP A 1 102 ? 2.510 -9.645 3.280 1.00 91.19 102 ASP A O 1
ATOM 769 N N . PHE A 1 103 ? 4.185 -10.181 4.684 1.00 84.31 103 PHE A N 1
ATOM 770 C CA . PHE A 1 103 ? 5.140 -10.638 3.675 1.00 84.31 103 PHE A CA 1
ATOM 771 C C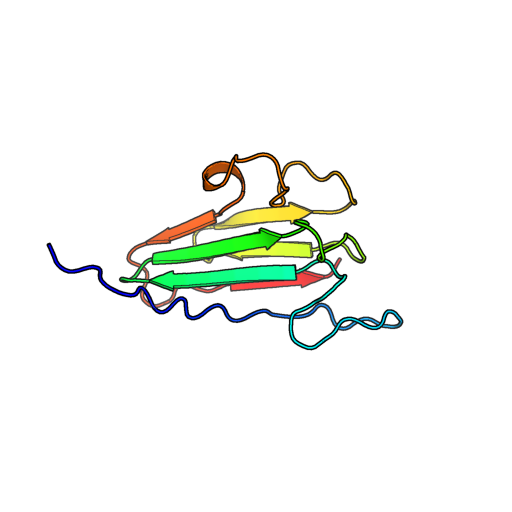 . PHE A 1 103 ? 5.024 -12.165 3.570 1.00 84.31 103 PHE A C 1
ATOM 773 O O . PHE A 1 103 ? 5.304 -12.856 4.553 1.00 84.31 103 PHE A O 1
ATOM 780 N N . CYS A 1 104 ? 4.499 -12.670 2.446 1.00 70.19 104 CYS A N 1
ATOM 781 C CA . CYS A 1 104 ? 4.004 -14.053 2.327 1.00 70.19 104 CYS A CA 1
ATOM 782 C C . CYS A 1 104 ? 4.982 -15.004 1.624 1.00 70.19 104 CYS A C 1
ATOM 784 O O . CYS A 1 104 ? 5.518 -14.634 0.555 1.00 70.19 104 CYS A O 1
#

InterPro domains:
  IPR037176 Osmotin/thaumatin-like superfamily [G3DSA:2.60.110.10] (12-102)

Radius of gyration: 13.92 Å; chains: 1; bounding box: 32×44×32 Å

Sequence (104 aa):
MSSQKVEELGLMMETPTVGNNCDINGVPCTAAEFSLVAGVTSADITLIPPHQFNHPLRITLTNGQSKYCDKADCDTAFHQDGNDERYQIQESGNPNSGITLDFC

Secondary structure (DSSP, 8-state):
------------B----SS----TT-TTS-EEEEEEETTEEEEEEE--TT----S-EEEEETTS-EEEE-STT-TTSB-TTS-HHHH-EEEES-TT--EEEEE-

Organism: NCBI:txid1389203

Foldseek 3Di:
DDPDPPPWPWDKDEDPDPDDDQDNNRFQEWIKTWGQDPQKIKIFIANEPVHFYDFWKKKAKPVGDIFIDGHRPDPQHDYPPPPVVRNMDMDGDDPPIDMDMDTD

pLDDT: mean 80.02, std 20.19, range [25.75, 96.12]